Protein AF-A0A7Y2L3Q3-F1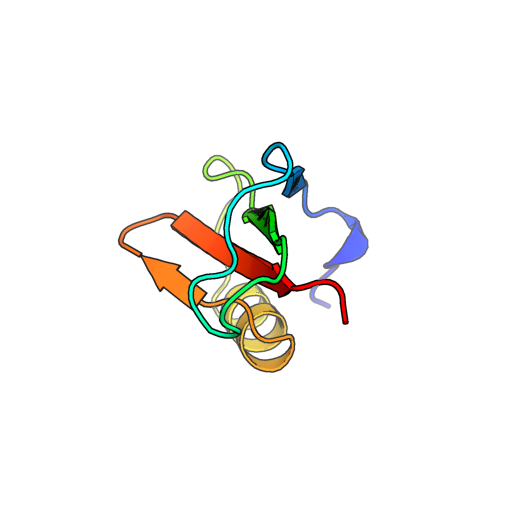 (afdb_monomer)

Radius of gyration: 12.53 Å; Cα contacts (8 Å, |Δi|>4): 86; chains: 1; bounding box: 34×17×31 Å

Sequence (63 aa):
MTELARLKFYATQPHVCSYLPDEQATTLFLDPSQPMDVQVYADLSEMGFRRSGDHLYRPHCLK

Foldseek 3Di:
DDPPVPWDKDKDDWDQDPPDHPWIKIKIKTDLPDDDDPVNVVVLVVVPWDDDPSITMHIDTDD

Secondary structure (DSSP, 8-state):
---GGG--EEEPPPEE-SSSTT-EEEEEEE-TTS---HHHHHHHHHTT-EEETTEEEEEEE--

Structure (mmCIF, N/CA/C/O backbone):
data_AF-A0A7Y2L3Q3-F1
#
_entry.id   AF-A0A7Y2L3Q3-F1
#
loop_
_atom_site.group_PDB
_atom_site.id
_atom_site.type_symbol
_atom_site.label_atom_id
_atom_site.label_alt_id
_atom_site.label_comp_id
_atom_site.label_asym_id
_atom_site.label_entity_id
_atom_site.label_seq_id
_atom_site.pdbx_PDB_ins_code
_atom_site.Cartn_x
_atom_site.Cartn_y
_atom_site.Cartn_z
_atom_site.occupancy
_atom_site.B_iso_or_equiv
_atom_site.auth_seq_id
_atom_site.auth_comp_id
_atom_site.auth_asym_id
_atom_site.auth_atom_id
_atom_site.pdbx_PDB_model_num
ATOM 1 N N . MET A 1 1 ? 23.042 -1.107 -7.636 1.00 50.22 1 MET A N 1
ATOM 2 C CA . MET A 1 1 ? 22.596 -0.227 -6.537 1.00 50.22 1 MET A CA 1
ATOM 3 C C . MET A 1 1 ? 21.132 0.068 -6.783 1.00 50.22 1 MET A C 1
ATOM 5 O O . MET A 1 1 ? 20.832 0.787 -7.727 1.00 50.22 1 MET A O 1
ATOM 9 N N . THR A 1 2 ? 20.233 -0.56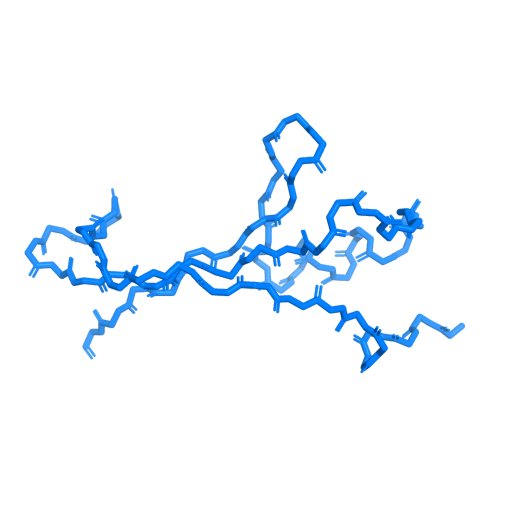1 -6.036 1.00 56.00 2 THR A N 1
ATOM 10 C CA . THR A 1 2 ? 18.795 -0.299 -6.115 1.00 56.00 2 THR A CA 1
ATOM 11 C C . THR A 1 2 ? 18.496 1.026 -5.421 1.00 56.00 2 THR A C 1
ATOM 13 O O . THR A 1 2 ? 18.632 1.156 -4.209 1.00 56.00 2 THR A O 1
ATOM 16 N N . GLU A 1 3 ? 18.154 2.060 -6.189 1.00 70.25 3 GLU A N 1
ATOM 17 C CA . GLU A 1 3 ? 17.856 3.386 -5.640 1.00 70.25 3 GLU A CA 1
ATOM 18 C C . GLU A 1 3 ? 16.362 3.495 -5.308 1.00 70.25 3 GLU A C 1
ATOM 20 O O . GLU A 1 3 ? 15.576 4.090 -6.045 1.00 70.25 3 GLU A O 1
ATOM 25 N N . LEU A 1 4 ? 15.967 2.917 -4.169 1.00 73.19 4 LEU A N 1
ATOM 26 C CA . LEU A 1 4 ? 14.587 2.967 -3.658 1.00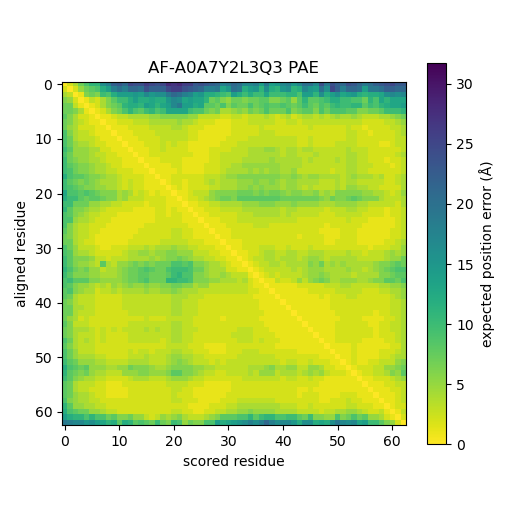 73.19 4 LEU A CA 1
ATOM 27 C C . LEU A 1 4 ? 14.071 4.406 -3.467 1.00 73.19 4 LEU A C 1
ATOM 29 O O . LEU A 1 4 ? 12.870 4.653 -3.532 1.00 73.19 4 LEU A O 1
ATOM 33 N N . ALA A 1 5 ? 14.976 5.371 -3.279 1.00 73.50 5 ALA A N 1
ATOM 34 C CA . ALA A 1 5 ? 14.659 6.786 -3.093 1.00 73.50 5 ALA A CA 1
ATOM 35 C C . ALA A 1 5 ? 13.993 7.453 -4.314 1.00 73.50 5 ALA A C 1
ATOM 37 O O . ALA A 1 5 ? 13.414 8.528 -4.175 1.00 73.50 5 ALA A O 1
ATOM 38 N N . ARG A 1 6 ? 14.055 6.837 -5.505 1.00 82.56 6 ARG A N 1
ATOM 39 C CA . ARG A 1 6 ? 13.394 7.344 -6.724 1.00 82.56 6 ARG A CA 1
ATOM 40 C C . ARG A 1 6 ? 12.009 6.750 -6.969 1.00 82.56 6 ARG A C 1
ATOM 42 O O . ARG A 1 6 ? 11.334 7.148 -7.923 1.00 82.56 6 ARG A O 1
ATOM 49 N N . LEU A 1 7 ? 11.586 5.803 -6.135 1.00 89.00 7 LEU A N 1
ATOM 50 C CA . LEU A 1 7 ? 10.279 5.182 -6.270 1.00 89.00 7 LEU A CA 1
ATOM 51 C C . LEU A 1 7 ? 9.179 6.174 -5.873 1.00 89.00 7 LEU A C 1
ATOM 53 O O . LEU A 1 7 ? 9.301 6.918 -4.900 1.00 89.00 7 LEU A O 1
ATOM 57 N N . LYS A 1 8 ? 8.097 6.197 -6.652 1.00 92.62 8 LYS A N 1
ATOM 58 C CA . LYS A 1 8 ? 6.925 7.034 -6.394 1.00 92.62 8 LYS A CA 1
ATOM 59 C C . LYS A 1 8 ? 5.859 6.190 -5.727 1.00 92.62 8 LYS A C 1
ATOM 61 O O . LYS A 1 8 ? 5.554 5.092 -6.191 1.00 92.62 8 LYS A O 1
ATOM 66 N N . PHE A 1 9 ? 5.276 6.737 -4.669 1.00 94.19 9 PHE A N 1
ATOM 67 C CA . PHE A 1 9 ? 4.238 6.068 -3.904 1.00 94.19 9 PHE A CA 1
ATOM 68 C C . PHE A 1 9 ? 2.985 6.930 -3.819 1.00 94.19 9 PHE A C 1
ATOM 70 O O . PHE A 1 9 ? 3.063 8.154 -3.703 1.00 94.19 9 PHE A O 1
ATOM 77 N N . TYR A 1 10 ? 1.834 6.270 -3.827 1.00 95.75 10 TYR A N 1
ATOM 78 C CA . TYR A 1 10 ? 0.532 6.865 -3.559 1.00 95.75 10 TYR A CA 1
ATOM 79 C C . TYR A 1 10 ? 0.002 6.343 -2.229 1.00 95.75 10 TYR A C 1
ATOM 81 O O . TYR A 1 10 ? 0.139 5.161 -1.927 1.00 95.75 10 TYR A O 1
ATOM 89 N N . ALA A 1 11 ? -0.613 7.214 -1.437 1.00 96.19 11 ALA A N 1
ATOM 90 C CA . ALA A 1 11 ? -1.272 6.832 -0.197 1.00 96.19 11 ALA A CA 1
ATOM 91 C C . ALA A 1 11 ? -2.789 6.879 -0.384 1.00 96.19 11 ALA A C 1
ATOM 93 O O . ALA A 1 11 ? -3.319 7.820 -0.979 1.00 96.19 11 ALA A O 1
ATOM 94 N N . THR A 1 12 ? -3.496 5.881 0.137 1.00 96.50 12 THR A N 1
ATOM 95 C CA . THR A 1 12 ? -4.955 5.961 0.266 1.00 96.50 12 THR A CA 1
ATOM 96 C C . THR A 1 12 ? -5.345 7.012 1.304 1.00 96.50 12 THR A C 1
ATOM 98 O O . THR A 1 12 ? -4.541 7.402 2.149 1.00 96.50 12 THR A O 1
ATOM 101 N N . GLN A 1 13 ? -6.616 7.408 1.319 1.00 96.56 13 GLN A N 1
ATOM 102 C CA . GLN A 1 13 ? -7.182 8.016 2.524 1.00 96.56 13 GLN A CA 1
ATOM 103 C C . GLN A 1 13 ? -7.212 6.989 3.680 1.00 96.56 13 GLN A C 1
ATOM 105 O O . GLN A 1 13 ? -7.125 5.774 3.419 1.00 96.56 13 GLN A O 1
ATOM 110 N N . PRO A 1 14 ? -7.325 7.448 4.940 1.00 95.94 14 PRO A N 1
ATOM 111 C CA . PRO A 1 14 ? -7.561 6.564 6.074 1.00 95.94 14 PRO A CA 1
ATOM 112 C C . PRO A 1 14 ? -8.786 5.670 5.844 1.00 95.94 14 PRO A C 1
ATOM 114 O O . PRO A 1 14 ? -9.818 6.120 5.348 1.00 95.94 14 PRO A O 1
ATOM 117 N N . HIS A 1 15 ? -8.653 4.390 6.170 1.00 94.38 15 HIS A N 1
ATOM 118 C CA . HIS A 1 15 ? -9.706 3.377 6.072 1.00 94.38 15 HIS A CA 1
ATOM 119 C C . HIS A 1 15 ? -9.573 2.377 7.221 1.00 94.38 15 HIS A C 1
ATOM 121 O O . HIS A 1 15 ? -8.574 2.379 7.929 1.00 94.38 15 HIS A O 1
ATOM 127 N N . VAL A 1 16 ? -10.565 1.508 7.416 1.00 95.44 16 VAL A N 1
ATOM 128 C CA . VAL A 1 16 ? -10.507 0.466 8.454 1.00 95.44 16 VAL A CA 1
ATOM 129 C C . VAL A 1 16 ? -9.316 -0.467 8.204 1.00 95.44 16 VAL A C 1
ATOM 131 O O . VAL A 1 16 ? -9.152 -0.995 7.100 1.00 95.44 16 VAL A O 1
ATOM 134 N N . CYS A 1 17 ? -8.488 -0.683 9.226 1.00 95.06 17 CYS A N 1
ATOM 135 C CA . CYS A 1 17 ? -7.358 -1.601 9.160 1.00 95.06 17 CYS A CA 1
ATOM 136 C C . CYS A 1 17 ? -7.860 -3.048 9.073 1.00 95.06 17 CYS A C 1
ATOM 138 O O . CYS A 1 17 ? -8.600 -3.528 9.924 1.00 95.06 17 CYS A O 1
ATOM 140 N N . SER A 1 18 ? -7.405 -3.793 8.064 1.00 90.50 18 SER A N 1
ATOM 141 C CA . SER A 1 18 ? -7.791 -5.204 7.901 1.00 90.50 18 SER A CA 1
ATOM 142 C C . SER A 1 18 ? -7.136 -6.158 8.911 1.00 90.50 18 SER A C 1
ATOM 144 O O . SER A 1 18 ? -7.540 -7.313 8.993 1.00 90.50 18 SER A O 1
ATOM 146 N N . TYR A 1 19 ? -6.106 -5.711 9.638 1.00 91.06 19 TYR A N 1
ATOM 147 C CA . TYR A 1 19 ? -5.332 -6.546 10.570 1.00 91.06 19 TYR A CA 1
ATOM 148 C C . TYR A 1 19 ? -5.626 -6.267 12.044 1.00 91.06 19 TYR A C 1
ATOM 150 O O . TYR A 1 19 ? -5.447 -7.154 12.875 1.00 91.06 19 TYR A O 1
ATOM 158 N N . LEU A 1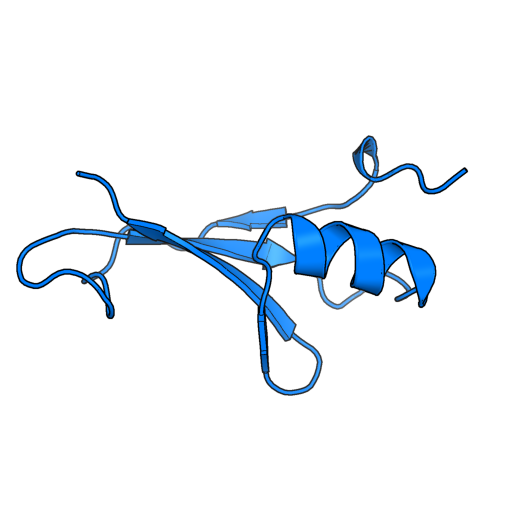 20 ? -6.030 -5.041 12.369 1.00 93.38 20 LEU A N 1
ATOM 159 C CA . LEU A 1 20 ? -6.287 -4.579 13.725 1.00 93.38 20 LEU A CA 1
ATOM 160 C C . LEU A 1 20 ? -7.731 -4.073 13.765 1.00 93.38 20 LEU A C 1
ATOM 162 O O . LEU A 1 20 ? -8.027 -3.075 13.104 1.00 93.38 20 LEU A O 1
ATOM 166 N N . PRO A 1 21 ? -8.631 -4.771 14.479 1.00 91.81 21 PRO A N 1
ATOM 167 C CA . PRO A 1 21 ? -9.983 -4.285 14.710 1.00 91.81 21 PRO A CA 1
ATOM 168 C C . PRO A 1 21 ? -9.954 -2.887 15.327 1.00 91.81 21 PRO A C 1
ATOM 170 O O . PRO A 1 21 ? -9.064 -2.587 16.118 1.00 91.81 21 PRO A O 1
ATOM 173 N N . ASP A 1 22 ? -10.922 -2.058 14.948 1.00 9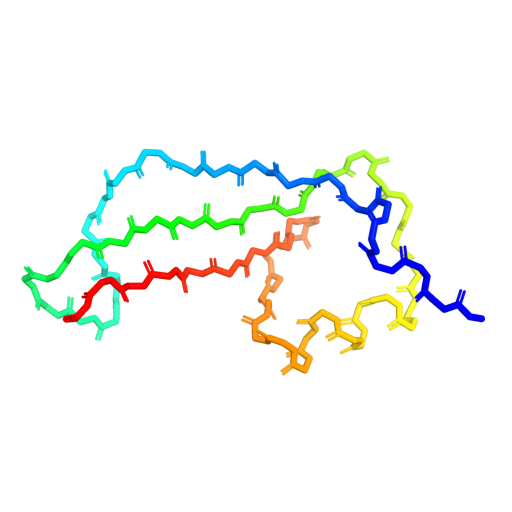1.75 22 ASP A N 1
ATOM 174 C CA . ASP A 1 22 ? -11.128 -0.694 15.456 1.00 91.75 22 ASP A CA 1
ATOM 175 C C . ASP A 1 22 ? -10.014 0.326 15.151 1.00 91.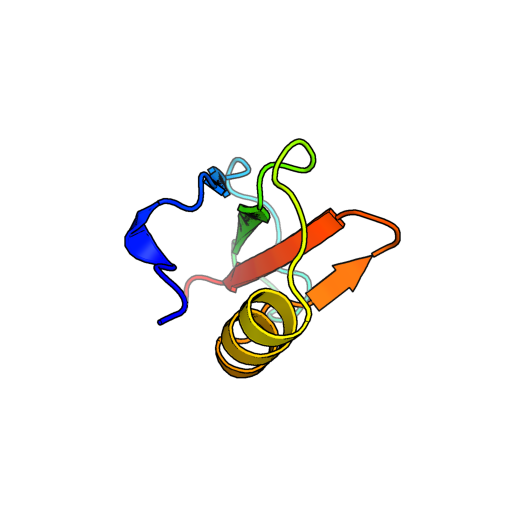75 22 ASP A C 1
ATOM 177 O O . ASP A 1 22 ? -10.152 1.501 15.487 1.00 91.75 22 ASP A O 1
ATOM 181 N N . GLU A 1 23 ? -8.965 -0.074 14.428 1.00 94.75 23 GLU A N 1
ATOM 182 C CA . GLU A 1 23 ? -7.898 0.828 13.995 1.00 94.75 23 GLU A CA 1
ATOM 183 C C . GLU A 1 23 ? -8.082 1.317 12.560 1.00 94.75 23 GLU A C 1
ATOM 185 O O . GLU A 1 23 ? -8.685 0.660 11.702 1.00 94.75 23 GLU A O 1
ATOM 190 N N . GLN A 1 24 ? -7.485 2.474 12.269 1.00 96.31 24 GLN A N 1
ATOM 191 C CA . GLN A 1 24 ? -7.376 2.989 10.908 1.00 96.31 24 GLN A CA 1
ATOM 192 C C . GLN A 1 24 ? -6.028 2.640 10.280 1.00 96.31 24 GLN A C 1
ATOM 194 O O . GLN A 1 24 ? -4.991 2.568 10.939 1.00 96.31 24 GLN A O 1
ATOM 199 N N . ALA A 1 25 ? -6.042 2.462 8.967 1.00 96.88 25 ALA A N 1
ATOM 200 C CA . ALA A 1 25 ? -4.871 2.264 8.145 1.00 96.88 25 ALA A CA 1
ATOM 201 C C . ALA A 1 25 ? -4.817 3.273 7.003 1.00 96.88 25 ALA A C 1
ATOM 203 O O . ALA A 1 25 ? -5.834 3.662 6.429 1.00 96.88 25 ALA A O 1
ATOM 204 N N . THR A 1 26 ? -3.594 3.619 6.625 1.00 97.00 26 THR A N 1
ATOM 205 C CA . THR A 1 26 ? -3.289 4.231 5.335 1.00 97.00 26 THR A CA 1
ATOM 206 C C . THR A 1 26 ? -2.411 3.261 4.565 1.00 97.00 26 THR A C 1
ATOM 208 O O . THR A 1 26 ? -1.421 2.759 5.094 1.00 97.00 26 THR A O 1
ATOM 211 N N . THR A 1 27 ? -2.765 2.964 3.318 1.00 96.56 27 THR A N 1
ATOM 212 C CA . THR A 1 27 ? -2.022 1.998 2.506 1.00 96.56 27 THR A CA 1
ATOM 213 C C . THR A 1 27 ? -1.178 2.743 1.488 1.00 96.56 27 THR A C 1
ATOM 215 O O . THR A 1 27 ? -1.695 3.562 0.729 1.00 96.56 27 THR A O 1
ATOM 218 N N . LEU A 1 28 ? 0.124 2.457 1.483 1.00 96.50 28 LEU A N 1
ATOM 219 C CA . LEU A 1 28 ? 1.059 2.941 0.472 1.00 96.50 28 LEU A CA 1
ATOM 220 C C . LEU A 1 28 ? 1.067 1.977 -0.709 1.00 96.50 28 LEU A C 1
ATOM 222 O O . LEU A 1 28 ? 1.263 0.785 -0.509 1.00 96.50 28 LEU A O 1
ATOM 226 N N . PHE A 1 29 ? 0.904 2.491 -1.920 1.00 96.19 29 PHE A N 1
ATOM 227 C CA . PHE A 1 29 ? 1.006 1.762 -3.179 1.00 96.19 29 PHE A CA 1
ATOM 228 C C . PHE A 1 29 ? 2.206 2.267 -3.964 1.00 96.19 29 PHE A C 1
ATOM 230 O O . PHE A 1 29 ? 2.406 3.477 -4.063 1.00 96.19 29 PHE A O 1
ATOM 237 N N . LEU A 1 30 ? 2.985 1.357 -4.541 1.00 95.12 30 LEU A N 1
ATOM 238 C CA . LEU A 1 30 ? 3.969 1.721 -5.555 1.00 95.12 30 LEU A CA 1
ATOM 239 C C . LEU A 1 30 ? 3.238 2.125 -6.841 1.00 95.12 30 LEU A C 1
ATOM 241 O O . LEU A 1 30 ? 2.262 1.481 -7.227 1.00 95.12 30 LEU A O 1
ATOM 245 N N . ASP A 1 31 ? 3.716 3.176 -7.501 1.00 93.00 31 ASP A N 1
ATOM 246 C CA . ASP A 1 31 ? 3.240 3.574 -8.825 1.00 93.00 31 ASP A CA 1
ATOM 247 C C . ASP A 1 31 ? 3.404 2.4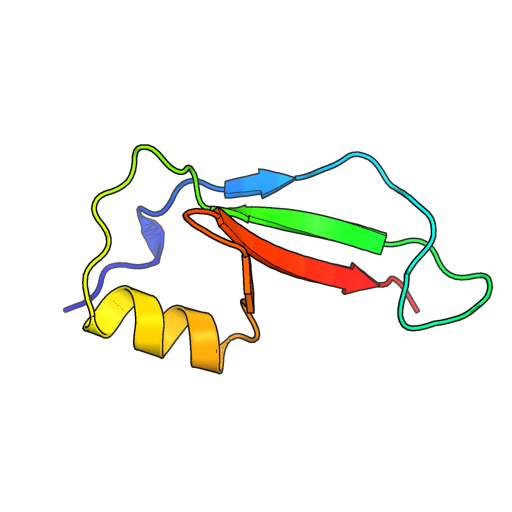09 -9.832 1.00 93.00 31 ASP A C 1
ATOM 249 O O . ASP A 1 31 ? 4.534 1.988 -10.100 1.00 93.00 31 ASP A O 1
ATOM 253 N N . PRO A 1 32 ? 2.304 1.878 -10.403 1.00 88.69 32 PRO A N 1
ATOM 254 C CA . PRO A 1 32 ? 2.339 0.706 -11.279 1.00 88.69 32 PRO A CA 1
ATOM 255 C C . PRO A 1 32 ? 3.025 0.980 -12.623 1.00 88.69 32 PRO A C 1
ATOM 257 O O . PRO A 1 32 ? 3.353 0.041 -13.343 1.00 88.69 32 PRO A O 1
ATOM 260 N N . SER A 1 33 ? 3.252 2.249 -12.979 1.00 88.25 33 SER A N 1
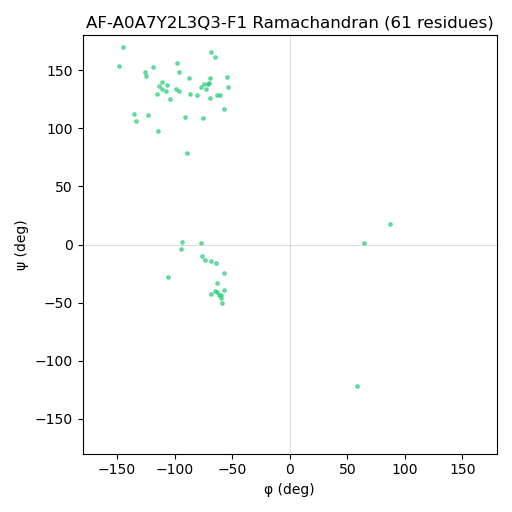ATOM 261 C CA . SER A 1 33 ? 4.008 2.610 -14.181 1.00 88.25 33 SER A CA 1
ATOM 262 C C . SER A 1 33 ? 5.518 2.424 -14.021 1.00 88.25 33 SER A C 1
ATOM 264 O O . SER A 1 33 ? 6.257 2.521 -15.004 1.00 88.25 33 SER A O 1
ATOM 266 N N . GLN A 1 34 ? 6.001 2.160 -12.802 1.00 83.44 34 GLN A N 1
ATOM 267 C CA . GLN A 1 34 ? 7.423 1.971 -12.569 1.00 83.44 34 GLN A CA 1
ATOM 268 C C . GLN A 1 34 ? 7.901 0.587 -13.014 1.00 83.44 34 GLN A C 1
ATOM 270 O O . GLN A 1 34 ? 7.261 -0.421 -12.706 1.00 83.44 34 GLN A O 1
ATOM 275 N N . PRO A 1 35 ? 9.054 0.513 -13.702 1.00 81.38 35 PRO A N 1
ATOM 276 C CA . PRO A 1 35 ? 9.642 -0.763 -14.068 1.00 81.38 35 PRO A CA 1
ATOM 277 C C . PRO A 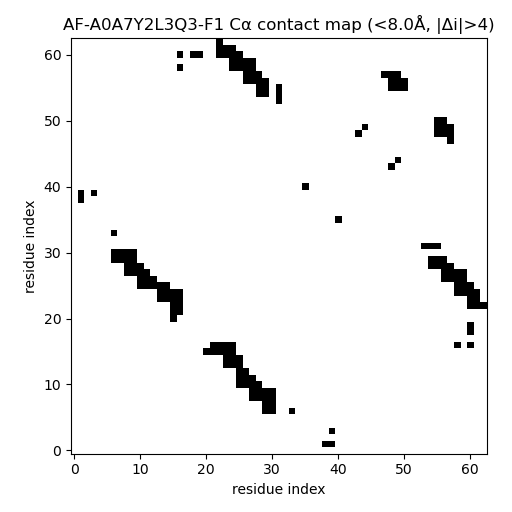1 35 ? 10.019 -1.546 -12.809 1.00 81.38 35 PRO A C 1
ATOM 279 O O . PRO A 1 35 ? 10.708 -1.039 -11.922 1.00 81.38 35 PRO A O 1
ATOM 282 N N . MET A 1 36 ? 9.562 -2.796 -12.748 1.00 85.44 36 MET A N 1
ATOM 283 C CA . MET A 1 36 ? 9.819 -3.683 -11.622 1.00 85.44 36 MET A CA 1
ATOM 284 C C . MET A 1 36 ? 11.095 -4.489 -11.851 1.00 85.44 36 MET A C 1
ATOM 286 O O . MET A 1 36 ? 11.130 -5.390 -12.687 1.00 85.44 36 MET A O 1
ATOM 290 N N . ASP A 1 37 ? 12.132 -4.173 -11.083 1.00 86.44 37 ASP A N 1
ATOM 291 C CA . ASP A 1 37 ? 13.351 -4.975 -10.991 1.00 86.44 37 ASP A CA 1
ATOM 292 C C . ASP A 1 37 ? 13.177 -6.047 -9.898 1.00 86.44 37 ASP A C 1
ATOM 294 O O . ASP A 1 37 ? 12.569 -5.791 -8.856 1.00 86.44 37 ASP A O 1
ATOM 298 N N . VAL A 1 38 ? 13.719 -7.247 -10.116 1.00 89.81 38 VAL A N 1
ATOM 299 C CA . VAL A 1 38 ? 13.695 -8.351 -9.141 1.00 89.81 38 VAL A CA 1
ATOM 300 C C . VAL A 1 38 ? 14.337 -7.944 -7.812 1.00 89.81 38 VAL A C 1
ATOM 302 O O . VAL A 1 38 ? 13.816 -8.296 -6.755 1.00 89.81 38 VAL A O 1
ATOM 305 N N . GLN A 1 39 ? 15.424 -7.173 -7.848 1.00 90.69 39 GLN A N 1
ATOM 306 C CA . GLN A 1 39 ? 16.083 -6.665 -6.650 1.00 90.69 39 GLN A CA 1
ATOM 307 C C . GLN A 1 39 ? 15.212 -5.626 -5.938 1.00 90.69 39 GLN A C 1
ATOM 309 O O . GLN A 1 39 ? 15.063 -5.694 -4.725 1.00 90.69 39 GLN A O 1
ATOM 314 N N . VAL A 1 40 ? 14.572 -4.710 -6.678 1.00 89.31 40 VAL A N 1
ATOM 315 C CA . VAL A 1 40 ? 13.642 -3.729 -6.082 1.00 89.31 40 VAL A CA 1
ATOM 316 C C . VAL A 1 40 ? 12.473 -4.445 -5.414 1.00 89.31 40 VAL A C 1
ATOM 318 O O . VAL A 1 40 ? 12.091 -4.094 -4.301 1.00 89.31 40 VAL A O 1
ATOM 321 N N . TYR A 1 41 ? 11.916 -5.463 -6.070 1.00 91.94 41 TYR A N 1
ATOM 322 C CA . TYR A 1 41 ? 10.858 -6.282 -5.493 1.00 91.94 41 TYR A CA 1
ATOM 323 C C . TYR A 1 41 ? 11.312 -6.977 -4.205 1.00 91.94 41 TYR A C 1
ATOM 325 O O . TYR A 1 41 ? 10.577 -6.947 -3.219 1.00 91.94 41 TYR A O 1
ATOM 333 N N . ALA A 1 42 ? 12.506 -7.580 -4.201 1.00 93.56 42 ALA A N 1
ATOM 334 C CA . ALA A 1 42 ? 13.066 -8.227 -3.017 1.00 93.56 42 ALA A CA 1
ATOM 335 C C . ALA A 1 42 ? 13.214 -7.228 -1.858 1.00 93.56 42 ALA A C 1
ATOM 337 O O . ALA A 1 42 ? 12.663 -7.463 -0.783 1.00 93.56 42 ALA A O 1
ATOM 338 N N . ASP A 1 43 ? 13.834 -6.073 -2.114 1.00 93.38 43 ASP A N 1
ATOM 339 C CA . ASP A 1 43 ? 14.032 -5.017 -1.118 1.00 93.38 43 ASP A CA 1
ATOM 340 C C . ASP A 1 43 ? 12.677 -4.503 -0.568 1.00 93.38 43 ASP A C 1
ATOM 342 O O . ASP A 1 43 ? 12.488 -4.339 0.639 1.00 93.38 43 ASP A O 1
ATOM 346 N N . LEU A 1 44 ? 11.681 -4.283 -1.440 1.00 93.62 44 LEU A N 1
ATOM 347 C CA . LEU A 1 44 ? 10.327 -3.869 -1.041 1.00 93.62 44 LEU A CA 1
ATOM 348 C C . LEU A 1 44 ? 9.608 -4.947 -0.218 1.00 93.62 44 LEU A C 1
ATOM 350 O O . LEU A 1 44 ? 8.920 -4.624 0.755 1.00 93.62 44 LEU A O 1
ATOM 354 N N . SER A 1 45 ? 9.765 -6.219 -0.584 1.00 94.31 45 SER A N 1
ATOM 355 C CA . SER A 1 45 ? 9.185 -7.347 0.147 1.00 94.31 45 SER A CA 1
ATOM 356 C C . SER A 1 45 ? 9.757 -7.444 1.561 1.00 94.31 45 SER A C 1
ATOM 358 O O . SER A 1 45 ? 8.999 -7.658 2.507 1.00 94.31 45 SER A O 1
ATOM 360 N N . GLU A 1 46 ? 11.063 -7.231 1.735 1.00 95.19 46 GLU A N 1
ATOM 361 C CA . GLU A 1 46 ? 11.708 -7.176 3.056 1.00 95.19 46 GLU A CA 1
ATOM 362 C C . GLU A 1 46 ? 11.187 -6.007 3.905 1.00 95.19 46 GLU A C 1
ATOM 364 O O . GLU A 1 46 ? 11.013 -6.139 5.116 1.00 95.19 46 GLU A O 1
ATOM 369 N N . MET A 1 47 ? 10.826 -4.887 3.273 1.00 93.12 47 MET A N 1
ATOM 370 C CA . MET A 1 47 ? 10.169 -3.753 3.939 1.00 93.12 47 MET A CA 1
ATOM 371 C C . MET A 1 47 ? 8.671 -3.979 4.228 1.00 93.12 47 MET A C 1
ATOM 373 O O . MET A 1 47 ? 8.001 -3.106 4.792 1.00 93.12 47 MET A O 1
ATOM 377 N N . GLY A 1 48 ? 8.122 -5.145 3.881 1.00 94.38 48 GLY A N 1
ATOM 378 C CA . GLY A 1 48 ? 6.742 -5.533 4.170 1.00 94.38 48 GLY A CA 1
ATOM 379 C C . GLY A 1 48 ? 5.721 -5.097 3.119 1.00 94.38 48 GLY A C 1
ATOM 380 O O . GLY A 1 48 ? 4.522 -5.077 3.419 1.00 94.38 48 GLY A O 1
ATOM 381 N N . PHE A 1 49 ? 6.160 -4.745 1.905 1.00 95.44 49 PHE A N 1
ATOM 382 C CA . PHE A 1 49 ? 5.249 -4.633 0.767 1.00 95.44 49 PHE A CA 1
ATOM 383 C C . PHE A 1 49 ? 4.739 -6.017 0.355 1.00 95.44 49 PHE A C 1
ATOM 385 O O . PHE A 1 49 ? 5.446 -7.021 0.399 1.00 95.44 49 PHE A O 1
ATOM 392 N N . ARG A 1 50 ? 3.477 -6.060 -0.056 1.00 95.06 50 ARG A N 1
ATOM 393 C CA . ARG A 1 50 ? 2.751 -7.237 -0.529 1.00 95.06 50 ARG A CA 1
ATOM 394 C C . ARG A 1 50 ? 2.314 -6.999 -1.967 1.00 95.06 50 ARG A C 1
ATOM 396 O O . ARG A 1 50 ? 2.115 -5.853 -2.367 1.00 95.06 50 ARG A O 1
ATOM 403 N N . ARG A 1 51 ? 2.147 -8.074 -2.738 1.00 93.38 51 ARG A N 1
ATOM 404 C CA . ARG A 1 51 ? 1.768 -8.014 -4.156 1.00 93.38 51 ARG A CA 1
ATOM 405 C C . ARG A 1 51 ? 0.353 -8.547 -4.378 1.00 93.38 51 ARG A C 1
ATOM 407 O O . ARG A 1 51 ? 0.020 -9.623 -3.890 1.00 93.38 51 ARG A O 1
ATOM 414 N N . SER A 1 52 ? -0.448 -7.816 -5.149 1.00 91.56 52 SER A N 1
ATOM 415 C CA . SER A 1 52 ? -1.750 -8.253 -5.665 1.00 91.56 52 SER A CA 1
ATOM 416 C C . SER A 1 52 ? -1.838 -7.923 -7.154 1.00 91.56 52 SER A C 1
ATOM 418 O O . SER A 1 52 ? -1.941 -6.757 -7.539 1.00 91.56 52 SER A O 1
ATOM 420 N N . GLY A 1 53 ? -1.729 -8.948 -8.004 1.00 89.44 53 GLY A N 1
ATOM 421 C CA . GLY A 1 53 ? -1.550 -8.752 -9.444 1.00 89.44 53 GLY A CA 1
ATOM 422 C C . GLY A 1 53 ? -0.290 -7.930 -9.723 1.00 89.44 53 GLY A C 1
ATOM 423 O O . GLY A 1 53 ? 0.798 -8.302 -9.282 1.00 89.44 53 GLY A O 1
ATOM 424 N N . ASP A 1 54 ? -0.446 -6.794 -10.396 1.00 87.25 54 ASP A N 1
ATOM 425 C CA . ASP A 1 54 ? 0.658 -5.877 -10.719 1.00 87.25 54 ASP A CA 1
ATOM 426 C C . ASP A 1 54 ? 0.853 -4.755 -9.689 1.00 87.25 54 ASP A C 1
ATOM 428 O O . ASP A 1 54 ? 1.741 -3.920 -9.830 1.00 87.25 54 ASP A O 1
ATOM 432 N N . HIS A 1 55 ? 0.058 -4.744 -8.618 1.00 91.25 55 HIS A N 1
ATOM 433 C CA . HIS A 1 55 ? 0.148 -3.730 -7.574 1.00 91.25 55 HIS A CA 1
ATOM 434 C C . HIS A 1 55 ? 1.000 -4.220 -6.407 1.00 91.25 55 HIS A C 1
ATOM 436 O O . HIS A 1 55 ? 0.780 -5.310 -5.870 1.00 91.25 55 HIS A O 1
ATOM 442 N N . LEU A 1 56 ? 1.929 -3.374 -5.968 1.00 95.62 56 LEU A N 1
ATOM 443 C CA . LEU A 1 56 ? 2.677 -3.535 -4.724 1.00 95.62 56 LEU A CA 1
ATOM 444 C C . LEU A 1 56 ? 2.193 -2.522 -3.703 1.00 95.62 56 LEU A C 1
ATOM 446 O O . LEU A 1 56 ? 2.079 -1.336 -4.010 1.00 95.62 56 LEU A O 1
ATOM 450 N N . TYR A 1 57 ? 1.925 -2.986 -2.488 1.00 95.94 57 TYR A N 1
ATOM 451 C CA . TYR A 1 57 ? 1.335 -2.153 -1.453 1.00 95.94 57 TYR A CA 1
ATOM 452 C C . TYR A 1 57 ? 1.784 -2.538 -0.047 1.00 95.94 57 TYR A C 1
ATOM 454 O O . TYR A 1 57 ? 2.105 -3.692 0.223 1.00 95.94 57 TYR A O 1
ATOM 462 N N . ARG A 1 58 ? 1.761 -1.583 0.878 1.00 96.06 58 ARG A N 1
ATOM 463 C CA . ARG A 1 58 ? 2.048 -1.796 2.296 1.00 96.06 58 ARG A CA 1
ATOM 464 C C . ARG A 1 58 ? 1.012 -1.061 3.150 1.00 96.06 58 ARG A C 1
ATOM 466 O O . ARG A 1 58 ? 1.003 0.172 3.147 1.00 96.06 58 ARG A O 1
ATOM 473 N N . PRO A 1 59 ? 0.143 -1.781 3.879 1.00 95.50 59 PRO A N 1
ATOM 474 C CA . PRO A 1 59 ? -0.774 -1.158 4.821 1.00 95.50 59 PRO A CA 1
ATOM 475 C C . PRO A 1 59 ? -0.000 -0.672 6.049 1.00 95.50 59 PRO A C 1
ATOM 477 O O . PRO A 1 59 ? 0.822 -1.400 6.606 1.00 95.50 59 PRO A O 1
ATOM 480 N N . HIS A 1 60 ? -0.273 0.555 6.475 1.00 94.81 60 HIS A N 1
ATOM 481 C CA . HIS A 1 60 ? 0.234 1.123 7.715 1.00 94.81 60 HIS A CA 1
ATOM 482 C C . HIS A 1 60 ? -0.942 1.366 8.657 1.00 94.81 60 HIS A C 1
ATOM 484 O O . HIS A 1 60 ? -1.654 2.359 8.509 1.00 94.81 60 HIS A O 1
ATOM 490 N N . CYS A 1 61 ? -1.164 0.434 9.585 1.00 93.00 61 CYS A N 1
ATOM 491 C CA . CYS A 1 61 ? -2.162 0.606 10.635 1.00 93.00 61 CYS A CA 1
ATOM 492 C C . CYS A 1 61 ? -1.579 1.481 11.746 1.00 93.00 61 CYS A C 1
ATOM 494 O O . CYS A 1 61 ? -0.465 1.229 12.213 1.00 93.00 61 CYS A O 1
ATOM 496 N N . LEU A 1 62 ? -2.325 2.517 12.115 1.00 82.94 62 LEU A N 1
ATOM 497 C CA . LEU A 1 62 ? -2.027 3.368 13.258 1.00 82.94 62 LEU A CA 1
ATOM 498 C C . LEU A 1 62 ? -2.379 2.567 14.517 1.00 82.94 62 LEU A C 1
ATOM 500 O O . LEU A 1 62 ? -3.350 1.819 14.512 1.00 82.94 62 LEU A O 1
ATOM 504 N N . LYS A 1 63 ? -1.536 2.640 15.538 1.00 69.12 63 LYS A N 1
ATOM 505 C CA . LYS A 1 63 ? -1.727 2.006 16.841 1.00 69.12 63 LYS A CA 1
ATOM 506 C C . LYS A 1 63 ? -1.440 3.050 17.909 1.00 69.12 63 LYS A C 1
ATOM 508 O O . LYS A 1 63 ? -0.586 3.922 17.620 1.00 69.12 63 LYS A O 1
#

Solvent-accessible surface area (backbone atoms only — not comparable to full-atom values): 3885 Å² total; per-residue (Å²): 134,83,68,70,87,75,66,56,71,46,69,52,70,80,40,80,26,93,86,43,85,99,28,44,18,36,37,39,29,50,51,71,86,55,86,84,46,72,65,53,51,51,57,41,42,76,74,57,38,45,74,59,91,82,41,41,33,32,78,44,64,60,129

Mean predicted aligned error: 4.15 Å

pLDDT: mean 89.96, std 9.23, range [50.22, 97.0]